Protein AF-A0A0S8E7C0-F1 (afdb_monomer_lite)

Sequence (135 aa):
KPKLPYEPITERTLQVLRDLSKDPKKVDSPFDLAETLFLSGNVKEAAVFYTEALVRTEPNDVGSSRYRAWLLYQTGNCLRNTDPPVATKTYTRLLTEYPDSPWADIAAAQLRLIDWYLKDEPHKLVASAEEADEK

Radius of gyration: 18.07 Å; chains: 1; bounding box: 55×40×42 Å

Secondary structure (DSSP, 8-state):
------PPPPHHHHHHHHHHHTSGGG-S-HHHHHHHHHHTT-HHHHHHHHHHHHHHS-TT-TTTHHHHHHHHHHHHHHHTTT-HHHHHHHHHHHHHH-TTSTTHHHHHHHHHHHHHHHHH-THHHHHHHHHHHT-

Foldseek 3Di:
DDDDPPDDDDPVNVVVLVVCLVPVVPDPQLQVSLVVCVVSVVLVSSLSSLVVVLVVQDLPPPVCLQVNLVSLLSNLVSCCVPPVVVSLVSLVCSCVSPVPHPCNVVSVVSNVVSVCCVPVVCVVVVVVVVVVVVD

Structure (mmCIF, N/CA/C/O backbone):
data_AF-A0A0S8E7C0-F1
#
_entry.id   AF-A0A0S8E7C0-F1
#
loop_
_atom_site.group_PDB
_atom_site.id
_atom_site.type_symbol
_atom_site.label_atom_id
_atom_site.label_alt_id
_atom_site.label_comp_id
_atom_site.label_asym_id
_atom_site.label_entity_id
_atom_site.label_seq_id
_atom_site.pdbx_PDB_ins_code
_atom_site.Cartn_x
_atom_site.Cartn_y
_atom_site.Cartn_z
_atom_site.occupancy
_atom_site.B_iso_or_equiv
_atom_site.auth_seq_id
_atom_site.auth_comp_id
_atom_site.auth_asym_id
_atom_site.auth_atom_id
_atom_site.pdbx_PDB_model_num
ATOM 1 N N . LYS A 1 1 ? -12.777 -28.672 21.207 1.00 52.09 1 LYS A N 1
ATOM 2 C CA . LYS A 1 1 ? -12.105 -27.787 20.223 1.00 52.09 1 LYS A CA 1
ATOM 3 C C . LYS A 1 1 ? -11.154 -26.885 20.998 1.00 52.09 1 LYS A C 1
ATOM 5 O O . LYS A 1 1 ? -11.656 -26.207 21.889 1.00 52.09 1 LYS A O 1
ATOM 10 N N . PRO A 1 2 ? -9.837 -26.904 20.750 1.00 48.69 2 PRO A N 1
ATOM 11 C CA . PRO A 1 2 ? -8.952 -25.935 21.382 1.00 48.69 2 PRO A CA 1
ATOM 12 C C . PRO A 1 2 ? -9.330 -24.545 20.858 1.00 48.69 2 PRO A C 1
ATOM 14 O O . PRO A 1 2 ? -9.350 -24.321 19.649 1.00 48.69 2 PRO A O 1
ATOM 17 N N . LYS A 1 3 ? -9.711 -23.635 21.757 1.00 56.75 3 LYS A N 1
ATOM 18 C CA . LYS A 1 3 ? -9.736 -22.206 21.444 1.00 56.75 3 LYS A CA 1
ATOM 19 C C . LYS A 1 3 ? -8.279 -21.768 21.464 1.00 56.75 3 LYS A C 1
ATOM 21 O O . LYS A 1 3 ? -7.655 -21.830 22.519 1.00 56.75 3 LYS A O 1
ATOM 26 N N . LEU A 1 4 ? -7.738 -21.380 20.313 1.00 59.22 4 LEU A N 1
ATOM 27 C CA . LEU A 1 4 ? -6.516 -20.583 20.306 1.00 59.22 4 LEU A CA 1
ATOM 28 C C . LEU A 1 4 ? -6.810 -19.344 21.168 1.00 59.22 4 LEU A C 1
ATOM 30 O O . LEU A 1 4 ? -7.838 -18.702 20.920 1.00 59.22 4 LEU A O 1
ATOM 34 N N . PRO A 1 5 ? -6.013 -19.037 22.205 1.00 62.69 5 PRO A N 1
ATOM 35 C CA . PRO A 1 5 ? -6.183 -17.794 22.931 1.00 62.69 5 PRO A CA 1
ATOM 36 C C . PRO A 1 5 ? -5.773 -16.678 21.974 1.00 62.69 5 PRO A C 1
ATOM 38 O O . PRO A 1 5 ? -4.593 -16.412 21.769 1.00 62.69 5 PRO A O 1
ATOM 41 N N . TYR A 1 6 ? -6.755 -16.084 21.302 1.00 65.62 6 TYR A N 1
ATOM 42 C CA . TYR A 1 6 ? -6.545 -14.813 20.640 1.00 65.62 6 TYR A CA 1
ATOM 43 C C . TYR A 1 6 ? -6.492 -13.760 21.740 1.00 65.62 6 TYR A C 1
ATOM 45 O O . TYR A 1 6 ? -7.525 -13.380 22.294 1.00 65.62 6 TYR A O 1
ATOM 53 N N . GLU A 1 7 ? -5.283 -13.342 22.091 1.00 69.25 7 GLU A N 1
ATOM 54 C CA . GLU A 1 7 ? -5.082 -12.104 22.828 1.00 69.25 7 GLU A CA 1
ATOM 55 C C . GLU A 1 7 ? -4.993 -10.966 21.806 1.00 69.25 7 GLU A C 1
ATOM 57 O O . GLU A 1 7 ? -4.145 -11.017 20.908 1.00 69.25 7 GLU A O 1
ATOM 62 N N . PRO A 1 8 ? -5.877 -9.957 21.889 1.00 72.31 8 PRO A N 1
ATOM 63 C CA . PRO A 1 8 ? -5.772 -8.774 21.051 1.00 72.31 8 PRO A CA 1
ATOM 64 C C . PRO A 1 8 ? -4.403 -8.113 21.221 1.00 72.31 8 PRO A C 1
ATOM 66 O O . PRO A 1 8 ? -3.819 -8.125 22.308 1.00 72.31 8 PRO A O 1
ATOM 69 N N . ILE A 1 9 ? -3.909 -7.479 20.157 1.00 75.75 9 ILE A N 1
ATOM 70 C CA . ILE A 1 9 ? -2.707 -6.645 20.237 1.00 75.75 9 ILE A CA 1
ATOM 71 C C . ILE A 1 9 ? -2.933 -5.574 21.312 1.00 75.75 9 ILE A C 1
ATOM 73 O O . ILE A 1 9 ? -3.933 -4.860 21.290 1.00 75.75 9 ILE A O 1
ATOM 77 N N . THR A 1 10 ? -2.006 -5.468 22.265 1.00 86.94 10 THR A N 1
ATOM 78 C CA . THR A 1 10 ? -2.139 -4.506 23.367 1.00 86.94 10 THR A CA 1
ATOM 79 C C . THR A 1 10 ? -2.011 -3.063 22.873 1.00 86.94 10 THR A C 1
ATOM 81 O O . THR A 1 10 ? -1.252 -2.788 21.941 1.00 86.94 10 THR A O 1
ATOM 84 N N . GLU A 1 11 ? -2.649 -2.110 23.561 1.00 87.31 11 GLU A N 1
ATOM 85 C CA . GLU A 1 11 ? -2.472 -0.674 23.275 1.00 87.31 11 GLU A CA 1
ATOM 86 C C . GLU A 1 11 ? -1.010 -0.232 23.355 1.00 87.31 11 GLU A C 1
ATOM 88 O O . GLU A 1 11 ? -0.564 0.616 22.586 1.00 87.31 11 GLU A O 1
ATOM 93 N N . ARG A 1 12 ? -0.223 -0.850 24.244 1.00 91.12 12 ARG A N 1
ATOM 94 C CA . ARG A 1 12 ? 1.217 -0.592 24.324 1.00 91.12 12 ARG A CA 1
ATOM 95 C C . ARG A 1 12 ? 1.918 -0.977 23.023 1.00 91.12 12 ARG A C 1
ATOM 97 O O . ARG A 1 12 ? 2.746 -0.214 22.536 1.00 91.12 12 ARG A O 1
ATOM 104 N N . THR A 1 13 ? 1.590 -2.137 22.459 1.00 88.19 13 THR A N 1
ATOM 105 C CA . THR A 1 13 ? 2.139 -2.581 21.173 1.00 88.19 13 THR A CA 1
ATOM 106 C C . THR A 1 13 ? 1.695 -1.652 20.044 1.00 88.19 13 THR A C 1
ATOM 108 O O . THR A 1 13 ? 2.533 -1.227 19.253 1.00 88.19 13 THR A O 1
ATOM 111 N N . LEU A 1 14 ? 0.416 -1.263 20.002 1.00 87.62 14 LEU A N 1
ATOM 112 C CA . LEU A 1 14 ? -0.080 -0.297 19.013 1.00 87.62 14 LEU A CA 1
ATOM 113 C C . LEU A 1 14 ? 0.642 1.049 19.121 1.00 87.62 14 LEU A C 1
ATOM 115 O O . LEU A 1 14 ? 1.005 1.637 18.106 1.00 87.62 14 LEU A O 1
ATOM 119 N N . GLN A 1 15 ? 0.914 1.518 20.338 1.00 92.25 15 GLN A N 1
ATOM 120 C CA . GLN A 1 15 ? 1.653 2.755 20.554 1.00 92.25 15 GLN A CA 1
ATOM 121 C C . GLN A 1 15 ? 3.084 2.673 20.009 1.00 92.25 15 GLN A C 1
ATOM 123 O O . GLN A 1 15 ? 3.518 3.592 19.318 1.00 92.25 15 GLN A O 1
ATOM 128 N N . VAL A 1 16 ? 3.783 1.554 20.229 1.00 91.38 16 VAL A N 1
ATOM 129 C CA . VAL A 1 16 ? 5.115 1.322 19.642 1.00 91.38 16 VAL A CA 1
ATOM 130 C C . VAL A 1 16 ? 5.061 1.387 18.113 1.00 91.38 16 VAL A C 1
ATOM 132 O O . VAL A 1 16 ? 5.908 2.032 17.500 1.00 91.38 16 VAL A O 1
ATOM 135 N N . LEU A 1 17 ? 4.050 0.778 17.488 1.00 90.56 17 LEU A N 1
ATOM 136 C CA . LEU A 1 17 ? 3.883 0.791 16.029 1.00 90.56 17 LEU A CA 1
ATOM 137 C C . LEU A 1 17 ? 3.619 2.206 15.488 1.00 90.56 17 LEU A C 1
ATOM 139 O O . LEU A 1 17 ? 4.227 2.616 14.497 1.00 90.56 17 LEU A O 1
ATOM 143 N N . ARG A 1 18 ? 2.775 2.985 16.177 1.00 92.38 18 ARG A N 1
ATOM 144 C CA . ARG A 1 18 ? 2.532 4.402 15.859 1.00 92.38 18 ARG A CA 1
ATOM 145 C C . ARG A 1 18 ? 3.813 5.223 15.980 1.00 92.38 18 ARG A C 1
ATOM 147 O O . ARG A 1 18 ? 4.079 6.063 15.126 1.00 92.38 18 ARG A O 1
ATOM 154 N N . ASP A 1 19 ? 4.627 4.981 17.001 1.00 93.69 19 ASP A N 1
ATOM 155 C CA . ASP A 1 19 ? 5.887 5.702 17.181 1.00 93.69 19 ASP A CA 1
ATOM 156 C C . ASP A 1 19 ? 6.921 5.332 16.110 1.00 93.69 19 ASP A C 1
ATOM 158 O O . ASP A 1 19 ? 7.574 6.227 15.574 1.00 93.69 19 ASP A O 1
ATOM 162 N N . LEU A 1 20 ? 7.001 4.058 15.711 1.00 92.75 20 LEU A N 1
ATOM 163 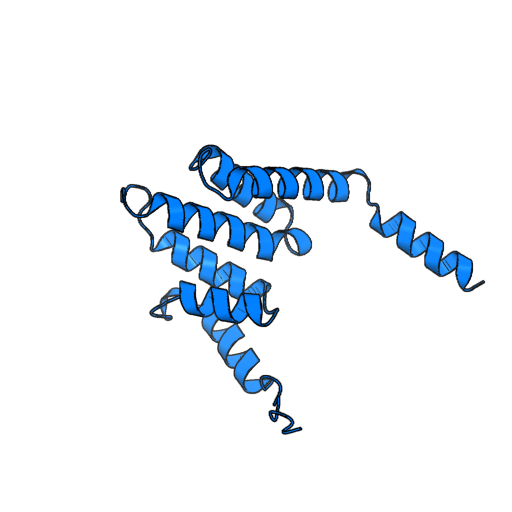C CA . LEU A 1 20 ? 7.838 3.629 14.586 1.00 92.75 20 LEU A CA 1
ATOM 164 C C . LEU A 1 20 ? 7.422 4.291 13.266 1.00 92.75 20 LEU A C 1
ATOM 166 O O . LEU A 1 20 ? 8.288 4.678 12.486 1.00 92.75 20 LEU A O 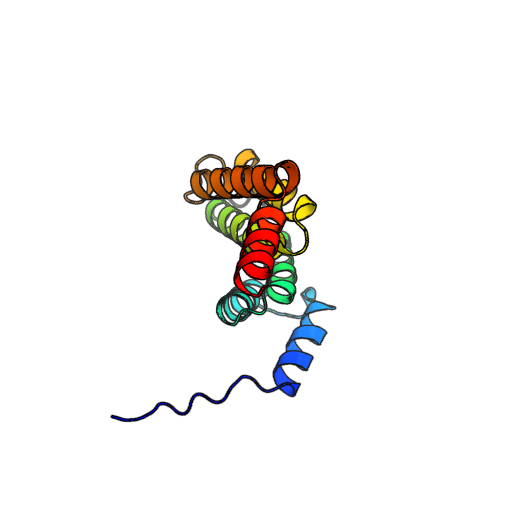1
ATOM 170 N N . SER A 1 21 ? 6.123 4.494 13.023 1.00 92.94 21 SER A N 1
ATOM 171 C CA . SER A 1 21 ? 5.656 5.173 11.802 1.00 92.94 21 SER A CA 1
ATOM 172 C C . SER A 1 21 ? 6.088 6.643 11.699 1.00 92.94 21 SER A C 1
ATOM 174 O O . SER A 1 21 ? 6.055 7.215 10.613 1.00 92.94 21 SER A O 1
ATOM 176 N N . LYS A 1 22 ? 6.535 7.272 12.795 1.00 94.88 22 LYS A N 1
ATOM 177 C CA . LYS A 1 22 ? 7.083 8.639 12.756 1.00 94.88 22 LYS A CA 1
ATOM 178 C C . LYS A 1 22 ? 8.493 8.680 12.165 1.00 94.88 22 LYS A C 1
ATOM 180 O O . LYS A 1 22 ? 8.924 9.735 11.708 1.00 94.88 22 LYS A O 1
ATOM 185 N N . ASP A 1 23 ? 9.204 7.555 12.183 1.00 94.56 23 ASP A N 1
ATOM 186 C CA . ASP A 1 23 ? 10.547 7.415 11.622 1.00 94.56 23 ASP A CA 1
ATOM 187 C C . ASP A 1 23 ? 10.702 6.051 10.924 1.00 94.56 23 ASP A C 1
ATOM 189 O O . ASP A 1 23 ? 11.420 5.164 11.403 1.00 94.56 23 ASP A O 1
ATOM 193 N N . PRO A 1 24 ? 10.014 5.850 9.782 1.00 94.06 24 PRO A N 1
ATOM 194 C CA . PRO A 1 24 ? 9.929 4.544 9.130 1.00 94.06 24 PRO A CA 1
ATOM 195 C C . PRO A 1 24 ? 11.280 4.054 8.587 1.00 94.06 24 PRO A C 1
ATOM 197 O O . PRO A 1 24 ? 11.464 2.860 8.350 1.00 94.06 24 PRO A O 1
ATOM 200 N N . LYS A 1 25 ? 12.263 4.956 8.461 1.00 94.62 25 LYS A N 1
ATOM 201 C CA . LYS A 1 25 ? 13.638 4.657 8.044 1.00 94.62 25 LYS A CA 1
ATOM 202 C C . LYS A 1 25 ? 14.381 3.745 9.020 1.00 94.62 25 LYS A C 1
ATOM 204 O O . LYS A 1 25 ? 15.301 3.047 8.611 1.00 94.62 25 LYS A O 1
ATOM 209 N N . LYS A 1 26 ? 13.974 3.725 10.293 1.00 92.25 26 LYS A N 1
ATOM 210 C CA . LYS A 1 26 ? 14.579 2.888 11.344 1.00 92.25 26 LYS A CA 1
ATOM 211 C C . LYS A 1 26 ? 14.141 1.428 11.316 1.00 92.25 26 LYS A C 1
ATOM 213 O O . LYS A 1 26 ? 14.705 0.622 12.046 1.00 92.25 26 LYS A O 1
ATOM 218 N N . VAL A 1 27 ? 13.122 1.091 10.531 1.00 93.94 27 VAL A N 1
ATOM 219 C CA . VAL A 1 27 ? 12.669 -0.293 10.386 1.00 93.94 27 VAL A CA 1
ATOM 220 C C . VAL A 1 27 ? 13.470 -0.953 9.272 1.00 93.94 27 VAL A C 1
ATOM 222 O O . VAL A 1 27 ? 13.512 -0.434 8.155 1.00 93.94 27 VAL A O 1
ATOM 225 N N . ASP A 1 28 ? 14.095 -2.092 9.572 1.00 93.00 28 ASP A N 1
ATOM 226 C CA . ASP A 1 28 ? 14.938 -2.825 8.620 1.00 93.00 28 ASP A CA 1
ATOM 227 C C . ASP A 1 28 ? 14.128 -3.302 7.410 1.00 93.00 28 ASP A C 1
ATOM 229 O O . ASP A 1 28 ? 14.477 -2.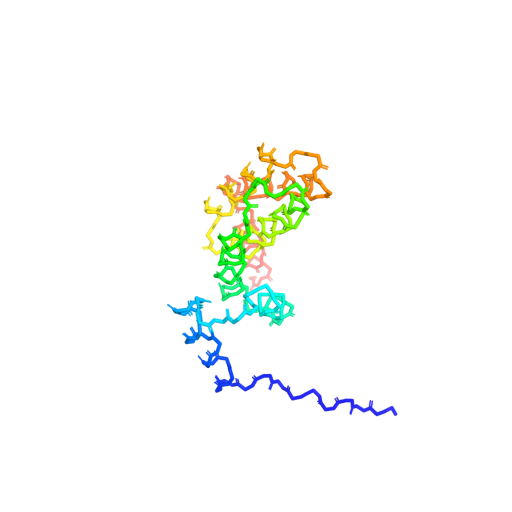998 6.269 1.00 93.00 28 ASP A O 1
ATOM 233 N N . SER A 1 29 ? 12.997 -3.968 7.669 1.00 93.94 29 SER A N 1
ATOM 234 C CA . SER A 1 29 ? 12.043 -4.406 6.646 1.00 93.94 29 SER A CA 1
ATOM 235 C C . SER A 1 29 ? 10.729 -3.623 6.751 1.00 93.94 29 SER A C 1
ATOM 237 O O . SER A 1 29 ? 9.802 -4.043 7.451 1.00 93.94 29 SER A O 1
ATOM 239 N N . PRO A 1 30 ? 10.616 -2.456 6.089 1.00 96.75 30 PRO A N 1
ATOM 240 C CA . PRO A 1 30 ? 9.377 -1.684 6.095 1.00 96.75 30 PRO A CA 1
ATOM 241 C C . PRO A 1 30 ? 8.229 -2.451 5.423 1.00 96.75 30 PRO A C 1
ATOM 243 O O . PRO A 1 30 ? 7.082 -2.313 5.830 1.00 96.75 30 PRO A O 1
ATOM 246 N N . PHE A 1 31 ? 8.518 -3.308 4.444 1.00 96.69 31 PHE A N 1
ATOM 247 C CA . PHE A 1 31 ? 7.499 -4.098 3.757 1.00 96.69 31 PHE A CA 1
ATOM 248 C C . PHE A 1 31 ? 6.803 -5.110 4.666 1.00 96.69 31 PHE A C 1
ATOM 250 O O . PHE A 1 31 ? 5.579 -5.094 4.757 1.00 96.69 31 PHE A O 1
ATOM 257 N N . ASP A 1 32 ? 7.565 -5.945 5.377 1.00 95.75 32 ASP A N 1
ATOM 258 C CA . ASP A 1 32 ? 6.978 -6.985 6.232 1.00 95.75 32 ASP A CA 1
ATOM 259 C C . ASP A 1 32 ? 6.131 -6.364 7.351 1.00 95.75 32 ASP A C 1
ATOM 261 O O . ASP A 1 32 ? 5.065 -6.874 7.719 1.00 95.75 32 ASP A O 1
ATOM 265 N N . LEU A 1 33 ? 6.577 -5.214 7.865 1.00 95.75 33 LEU A N 1
ATOM 266 C CA . LEU A 1 33 ? 5.815 -4.452 8.842 1.00 95.75 33 LEU A CA 1
ATOM 267 C C . LEU A 1 33 ? 4.534 -3.868 8.232 1.00 95.75 33 LEU A C 1
ATOM 269 O O . LEU A 1 33 ? 3.482 -3.936 8.866 1.00 95.75 33 LEU A O 1
ATOM 273 N N . ALA A 1 34 ? 4.595 -3.338 7.008 1.00 97.44 34 ALA A N 1
ATOM 274 C CA . ALA A 1 34 ? 3.423 -2.829 6.302 1.00 97.44 34 ALA A CA 1
ATOM 275 C C . ALA A 1 34 ? 2.370 -3.923 6.064 1.00 97.44 34 ALA A C 1
ATOM 277 O O . ALA A 1 34 ? 1.202 -3.702 6.376 1.00 97.44 34 ALA A O 1
ATOM 278 N N . GLU A 1 35 ? 2.778 -5.109 5.595 1.00 97.31 35 GLU A N 1
ATOM 279 C CA . GLU A 1 35 ? 1.885 -6.265 5.410 1.00 97.31 35 GLU A CA 1
ATOM 280 C C . GLU A 1 35 ? 1.222 -6.664 6.732 1.00 97.31 35 GLU A C 1
ATOM 282 O O . GLU A 1 35 ? 0.003 -6.818 6.811 1.00 97.31 35 GLU A O 1
ATOM 287 N N . THR A 1 36 ? 2.013 -6.759 7.803 1.00 94.12 36 THR A N 1
ATOM 288 C CA . THR A 1 36 ? 1.507 -7.113 9.135 1.00 94.12 36 THR A CA 1
ATOM 289 C C . THR A 1 36 ? 0.487 -6.090 9.635 1.00 94.12 36 THR A C 1
ATOM 291 O O . THR A 1 36 ? -0.579 -6.459 10.137 1.00 94.12 36 THR A O 1
ATOM 294 N N . LEU A 1 37 ? 0.784 -4.797 9.485 1.00 94.62 37 LEU A N 1
ATOM 295 C CA . LEU A 1 37 ? -0.108 -3.708 9.881 1.00 94.62 37 LEU A CA 1
ATOM 296 C C . LEU A 1 37 ? -1.397 -3.706 9.059 1.00 94.62 37 LEU A C 1
ATOM 298 O O . LEU A 1 37 ? -2.476 -3.576 9.637 1.00 94.62 37 LEU A O 1
ATOM 302 N N . PHE A 1 38 ? -1.294 -3.900 7.743 1.00 96.19 38 PHE A N 1
ATOM 303 C CA . PHE A 1 38 ? -2.434 -3.970 6.835 1.00 96.19 38 PHE A CA 1
ATOM 304 C C . PHE A 1 38 ? -3.370 -5.124 7.202 1.00 96.19 38 PHE A C 1
ATOM 306 O O . PHE A 1 38 ? -4.565 -4.906 7.403 1.00 96.19 38 PHE A O 1
ATOM 313 N N . LEU A 1 39 ? -2.822 -6.331 7.378 1.00 93.50 39 LEU A N 1
ATOM 314 C CA . LEU A 1 39 ? -3.581 -7.518 7.789 1.00 93.50 39 LEU A CA 1
ATOM 315 C C . LEU A 1 39 ? -4.199 -7.367 9.185 1.00 93.50 39 LEU A C 1
ATOM 317 O O . LEU A 1 39 ? -5.244 -7.948 9.466 1.00 93.50 39 LEU A O 1
ATOM 321 N N . SER A 1 40 ? -3.581 -6.554 10.043 1.00 90.94 40 SER A N 1
ATOM 322 C CA . SER A 1 40 ? -4.091 -6.228 11.380 1.00 90.94 40 SER A CA 1
ATOM 323 C C . SER A 1 40 ? -5.079 -5.051 11.388 1.00 90.94 40 SER A C 1
ATOM 325 O O . SER A 1 40 ? -5.492 -4.618 12.460 1.00 90.94 40 SER A O 1
ATOM 327 N N . GLY A 1 41 ? -5.435 -4.495 10.224 1.00 91.56 41 GLY A N 1
ATOM 328 C CA . GLY A 1 41 ? -6.372 -3.374 10.091 1.00 91.56 41 GLY A CA 1
ATOM 329 C C . GLY A 1 41 ? -5.790 -1.989 10.407 1.00 91.56 41 GLY A C 1
ATOM 330 O O . GLY A 1 41 ? -6.504 -0.992 10.313 1.00 91.56 41 GLY A O 1
ATOM 331 N N . ASN A 1 42 ? -4.496 -1.886 10.719 1.00 93.00 42 ASN A N 1
ATOM 332 C CA . ASN A 1 42 ? -3.800 -0.624 10.999 1.00 93.00 42 ASN A CA 1
ATOM 333 C C . ASN A 1 42 ? -3.356 0.044 9.688 1.00 93.00 42 ASN A C 1
ATOM 335 O O . ASN A 1 42 ? -2.170 0.245 9.419 1.00 93.00 42 ASN A O 1
ATOM 339 N N . VAL A 1 43 ? -4.331 0.335 8.824 1.00 95.44 43 VAL A N 1
ATOM 340 C CA . VAL A 1 43 ? -4.091 0.766 7.437 1.00 95.44 43 VAL A CA 1
ATOM 341 C C . VAL A 1 43 ? -3.370 2.112 7.340 1.00 95.44 43 VAL A C 1
ATOM 343 O O . VAL A 1 43 ? -2.609 2.332 6.400 1.00 95.44 43 VAL A O 1
ATOM 346 N N . LYS A 1 44 ? -3.543 3.001 8.325 1.00 94.81 44 LYS A N 1
ATOM 347 C CA . LYS A 1 44 ? -2.877 4.309 8.350 1.00 94.81 44 LYS A CA 1
ATOM 348 C C . LYS A 1 44 ? -1.363 4.157 8.499 1.00 94.81 44 LYS A C 1
ATOM 350 O O . LYS A 1 44 ? -0.608 4.725 7.716 1.00 94.81 44 LYS A O 1
ATOM 355 N N . GLU A 1 45 ? -0.921 3.377 9.477 1.00 95.75 45 GLU A N 1
ATOM 356 C CA . GLU A 1 45 ? 0.492 3.090 9.707 1.00 95.75 45 GLU A CA 1
ATOM 357 C C . GLU A 1 45 ? 1.061 2.229 8.571 1.00 95.75 45 GLU A C 1
ATOM 359 O O . GLU A 1 45 ? 2.169 2.490 8.104 1.00 95.75 45 GLU A O 1
ATOM 364 N N . ALA A 1 46 ? 0.289 1.263 8.058 1.00 97.69 46 ALA A N 1
ATOM 365 C CA . ALA A 1 46 ? 0.695 0.447 6.913 1.00 97.69 46 ALA A CA 1
ATOM 366 C C . ALA A 1 46 ? 1.037 1.302 5.680 1.00 97.69 46 ALA A C 1
ATOM 368 O O . ALA A 1 46 ? 2.048 1.052 5.026 1.00 97.69 46 ALA A O 1
ATOM 369 N N . ALA A 1 47 ? 0.247 2.345 5.382 1.00 98.06 47 ALA A N 1
ATOM 370 C CA . ALA A 1 47 ? 0.515 3.257 4.265 1.00 98.06 47 ALA A CA 1
ATOM 371 C C . ALA A 1 47 ? 1.906 3.907 4.348 1.00 98.06 47 ALA A C 1
ATOM 373 O O . ALA A 1 47 ? 2.598 4.029 3.335 1.00 98.06 47 ALA A O 1
ATOM 374 N N . VAL A 1 48 ? 2.329 4.300 5.555 1.00 97.81 48 VAL A N 1
ATOM 375 C CA . VAL A 1 48 ? 3.642 4.916 5.787 1.00 97.81 48 VAL A CA 1
ATOM 376 C C . VAL A 1 48 ? 4.759 3.935 5.442 1.00 97.81 48 VAL A C 1
ATOM 378 O O . VAL A 1 48 ? 5.697 4.285 4.726 1.00 97.81 48 VAL A O 1
ATOM 381 N N . PHE A 1 49 ? 4.641 2.691 5.901 1.00 98.31 49 PHE A N 1
ATOM 382 C CA . PHE A 1 49 ? 5.669 1.681 5.678 1.00 98.31 49 PHE A CA 1
ATOM 383 C C . PHE A 1 49 ? 5.687 1.134 4.246 1.00 98.31 49 PHE A C 1
ATOM 385 O O . PHE A 1 49 ? 6.772 0.926 3.706 1.00 98.31 49 PHE A O 1
ATOM 392 N N . TYR A 1 50 ? 4.538 0.992 3.575 1.00 98.50 50 TYR A N 1
ATOM 393 C CA . TYR A 1 50 ? 4.522 0.693 2.138 1.00 98.50 50 TYR A CA 1
ATOM 394 C C . TYR A 1 50 ? 5.177 1.808 1.317 1.00 98.50 50 TYR A C 1
ATOM 396 O O . TYR A 1 50 ? 5.932 1.524 0.386 1.00 98.50 50 TYR A O 1
ATOM 404 N N . THR A 1 51 ? 4.946 3.071 1.689 1.00 97.69 51 THR A N 1
ATOM 405 C CA . THR A 1 51 ? 5.589 4.222 1.039 1.00 97.69 51 THR A CA 1
ATOM 406 C C . THR A 1 51 ? 7.103 4.188 1.235 1.00 97.69 51 THR A C 1
ATOM 408 O O . THR A 1 51 ? 7.849 4.364 0.274 1.00 97.69 51 THR A O 1
ATOM 411 N N . GLU A 1 52 ? 7.573 3.907 2.450 1.00 97.81 52 GLU A N 1
ATOM 412 C CA . GLU A 1 52 ? 9.003 3.754 2.735 1.00 97.81 52 GLU A CA 1
ATOM 413 C C . GLU A 1 52 ? 9.618 2.579 1.957 1.00 97.81 52 GLU A C 1
ATOM 415 O O . GLU A 1 52 ? 10.668 2.734 1.333 1.00 97.81 52 GLU A O 1
ATOM 420 N N . ALA A 1 53 ? 8.954 1.419 1.914 1.00 97.06 53 ALA A N 1
ATOM 421 C CA . ALA A 1 53 ? 9.401 0.275 1.119 1.00 97.06 53 ALA A CA 1
ATOM 422 C C . ALA A 1 53 ? 9.509 0.626 -0.375 1.00 97.06 53 ALA A C 1
ATOM 424 O O . ALA A 1 53 ? 10.469 0.236 -1.043 1.00 97.06 53 ALA A O 1
ATOM 425 N N . LEU A 1 54 ? 8.561 1.412 -0.896 1.00 96.25 54 LEU A N 1
ATOM 426 C CA . LEU A 1 54 ? 8.569 1.873 -2.283 1.00 96.25 54 LEU A CA 1
ATOM 427 C C . LEU A 1 54 ? 9.720 2.846 -2.564 1.00 96.25 54 LEU A C 1
ATOM 429 O O . LEU A 1 54 ? 10.273 2.818 -3.663 1.00 96.25 54 LEU A O 1
ATOM 433 N N . VAL A 1 55 ? 10.083 3.696 -1.598 1.00 94.88 55 VAL A N 1
ATOM 434 C CA . VAL A 1 55 ? 11.245 4.598 -1.695 1.00 94.88 55 VAL A CA 1
ATOM 435 C C . VAL A 1 55 ? 12.553 3.809 -1.717 1.00 94.88 55 VAL A C 1
ATOM 437 O O . VAL A 1 55 ? 13.434 4.139 -2.503 1.00 94.88 55 VAL A O 1
ATOM 440 N N . ARG A 1 56 ? 12.675 2.754 -0.901 1.00 93.81 56 ARG A N 1
ATOM 441 C CA . ARG A 1 56 ? 13.884 1.909 -0.847 1.00 93.81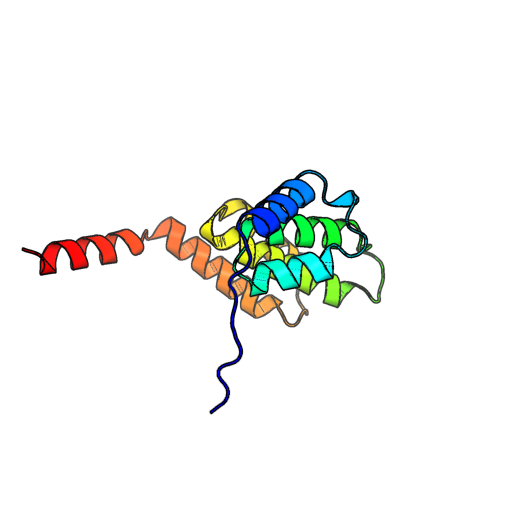 56 ARG A CA 1
ATOM 442 C C . ARG A 1 56 ? 14.049 0.969 -2.038 1.00 93.81 56 ARG A C 1
ATOM 444 O O . ARG A 1 56 ? 15.119 0.397 -2.218 1.00 93.81 56 ARG A O 1
ATOM 451 N N . THR A 1 57 ? 12.995 0.769 -2.819 1.00 92.44 57 THR A N 1
ATOM 452 C CA . THR A 1 57 ? 13.028 -0.117 -3.982 1.00 92.44 57 THR A CA 1
ATOM 453 C C . THR A 1 57 ? 13.360 0.696 -5.227 1.00 92.44 57 THR A C 1
ATOM 455 O O . THR A 1 57 ? 12.552 1.517 -5.644 1.00 92.44 57 THR A O 1
ATOM 458 N N . GLU A 1 58 ? 14.502 0.461 -5.864 1.00 87.19 58 GLU A N 1
ATOM 459 C CA . GLU A 1 58 ? 14.917 1.235 -7.042 1.00 87.19 58 GLU A CA 1
ATOM 460 C C . GLU A 1 58 ? 13.956 1.051 -8.239 1.00 87.19 58 GLU A C 1
ATOM 462 O O . GLU A 1 58 ? 13.665 -0.090 -8.616 1.00 87.19 58 GLU A O 1
ATOM 467 N N . PRO A 1 59 ? 13.467 2.136 -8.879 1.00 78.25 59 PRO A N 1
ATOM 468 C CA . PRO A 1 59 ? 12.548 2.049 -10.019 1.00 78.25 59 PRO A CA 1
ATOM 469 C C . PRO A 1 59 ? 13.097 1.335 -11.25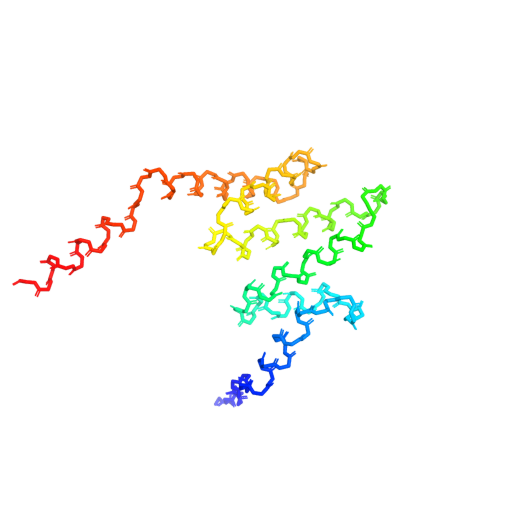3 1.00 78.25 59 PRO A C 1
ATOM 471 O O . PRO A 1 59 ? 12.319 0.747 -12.000 1.00 78.25 59 PRO A O 1
ATOM 474 N N . ASN A 1 60 ? 14.415 1.394 -11.454 1.00 75.81 60 ASN A N 1
ATOM 475 C CA . ASN A 1 60 ? 15.092 0.876 -12.645 1.00 75.81 60 ASN A CA 1
ATOM 476 C C . ASN A 1 60 ? 15.702 -0.516 -12.439 1.00 75.81 60 ASN A C 1
ATOM 478 O O . ASN A 1 60 ? 16.360 -1.035 -13.341 1.00 75.81 60 ASN A O 1
ATOM 482 N N . ASP A 1 61 ? 15.510 -1.120 -11.266 1.00 80.75 61 ASP A N 1
ATOM 483 C CA . ASP A 1 61 ? 15.869 -2.517 -11.070 1.00 80.75 61 ASP A CA 1
ATOM 484 C C . ASP A 1 61 ? 14.866 -3.402 -11.827 1.00 80.75 61 ASP A C 1
ATOM 486 O O . ASP A 1 61 ? 13.677 -3.443 -11.511 1.00 80.75 61 ASP A O 1
ATOM 490 N N . VAL A 1 62 ? 15.351 -4.108 -12.851 1.00 69.56 62 VAL A N 1
ATOM 491 C CA . VAL A 1 62 ? 14.540 -4.946 -13.751 1.00 69.56 62 VAL A CA 1
ATOM 492 C C . VAL A 1 62 ? 13.774 -6.027 -12.974 1.00 69.56 62 VAL A C 1
ATOM 494 O O . VAL A 1 62 ? 12.686 -6.430 -13.382 1.00 69.56 62 VAL A O 1
ATOM 497 N N . GLY A 1 63 ? 14.299 -6.471 -11.826 1.00 78.69 63 GLY A N 1
ATOM 498 C CA . GLY A 1 63 ? 13.625 -7.439 -10.957 1.00 78.69 63 GLY A CA 1
ATOM 499 C C . GLY A 1 63 ? 12.507 -6.847 -10.092 1.00 78.69 63 GLY A C 1
ATOM 500 O O . GLY A 1 63 ? 11.678 -7.594 -9.567 1.00 78.69 63 GLY A O 1
ATOM 501 N N . SER A 1 64 ? 12.445 -5.521 -9.943 1.00 88.50 64 SER A N 1
ATOM 502 C CA . SER A 1 64 ? 11.623 -4.867 -8.923 1.00 88.50 64 SER A CA 1
ATOM 503 C C . SER A 1 64 ? 10.258 -4.392 -9.423 1.00 88.50 64 SER A C 1
ATOM 505 O O . SER A 1 64 ? 9.390 -4.096 -8.603 1.00 88.50 64 SER A O 1
ATOM 507 N N . SER A 1 65 ? 10.003 -4.358 -10.738 1.00 91.31 65 SER A N 1
ATOM 508 C CA . SER A 1 65 ? 8.788 -3.741 -11.304 1.00 91.31 65 SER A CA 1
ATOM 509 C C . SER A 1 65 ? 7.494 -4.333 -10.741 1.00 91.31 65 SER A C 1
ATOM 511 O O . SER A 1 65 ? 6.590 -3.603 -10.339 1.00 91.31 65 SER A O 1
ATOM 513 N N . ARG A 1 66 ? 7.423 -5.667 -10.634 1.00 94.06 66 ARG A N 1
ATOM 514 C CA . ARG A 1 66 ? 6.280 -6.355 -10.015 1.00 94.06 66 ARG A CA 1
ATOM 515 C C . ARG A 1 66 ? 6.124 -5.943 -8.550 1.00 94.06 66 ARG A C 1
ATOM 517 O O . ARG A 1 66 ? 5.029 -5.640 -8.098 1.00 94.06 66 ARG A O 1
ATOM 524 N N . TYR A 1 67 ? 7.217 -5.919 -7.805 1.00 95.19 67 TYR A N 1
ATOM 525 C CA . TYR A 1 67 ? 7.181 -5.576 -6.392 1.00 95.19 67 TYR A CA 1
ATOM 526 C C . TYR A 1 67 ? 6.770 -4.111 -6.167 1.00 95.19 67 TYR A C 1
ATOM 528 O O . TYR A 1 67 ? 5.901 -3.826 -5.349 1.00 95.19 67 TYR A O 1
ATOM 536 N N . ARG A 1 68 ? 7.281 -3.175 -6.970 1.00 97.19 68 ARG A N 1
ATOM 537 C CA . ARG A 1 68 ? 6.891 -1.759 -6.919 1.00 97.19 68 ARG A CA 1
ATOM 538 C C . ARG A 1 68 ? 5.418 -1.538 -7.259 1.00 97.19 68 ARG A C 1
ATOM 540 O O . ARG A 1 68 ? 4.761 -0.741 -6.590 1.00 97.19 68 ARG A O 1
ATOM 547 N N . ALA A 1 69 ? 4.884 -2.268 -8.239 1.00 97.38 69 ALA A N 1
ATOM 548 C CA . ALA A 1 69 ? 3.459 -2.230 -8.556 1.00 97.38 69 ALA A CA 1
ATOM 549 C C . ALA A 1 69 ? 2.593 -2.712 -7.374 1.00 97.38 69 ALA A C 1
ATOM 551 O O . ALA A 1 69 ? 1.604 -2.056 -7.048 1.00 97.38 69 ALA A O 1
ATOM 552 N N . TRP A 1 70 ? 2.997 -3.780 -6.671 1.00 97.69 70 TRP A N 1
ATOM 553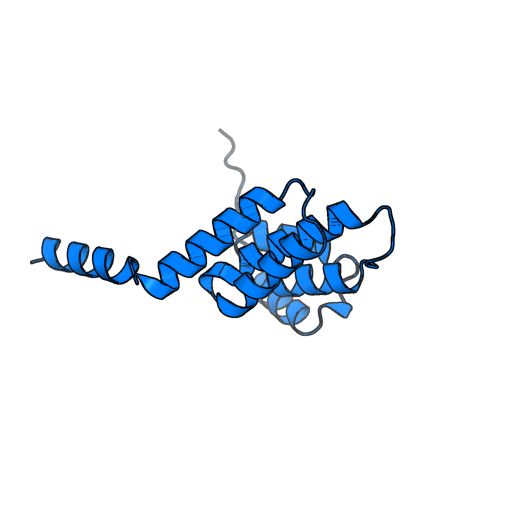 C CA . TRP A 1 70 ? 2.329 -4.217 -5.435 1.00 97.69 70 TRP A CA 1
ATOM 554 C C . TRP A 1 70 ? 2.330 -3.128 -4.361 1.00 97.69 70 TRP A C 1
ATOM 556 O O . TRP A 1 70 ? 1.281 -2.805 -3.806 1.00 97.69 70 TRP A O 1
ATOM 566 N N . LEU A 1 71 ? 3.491 -2.522 -4.100 1.00 98.31 71 LEU A N 1
ATOM 567 C CA . LEU A 1 71 ? 3.635 -1.478 -3.083 1.00 98.31 71 LEU A CA 1
ATOM 568 C C . LEU A 1 71 ? 2.758 -0.257 -3.386 1.00 98.31 71 LEU A C 1
ATOM 570 O O . LEU A 1 71 ? 2.118 0.281 -2.482 1.00 98.31 71 LEU A O 1
ATOM 574 N N . LEU A 1 72 ? 2.681 0.164 -4.652 1.00 98.50 72 LEU A N 1
ATOM 575 C CA . LEU A 1 72 ? 1.777 1.233 -5.083 1.00 98.50 72 LEU A CA 1
ATOM 576 C C . LEU A 1 72 ? 0.308 0.845 -4.876 1.00 98.50 72 LEU A C 1
ATOM 578 O O . LEU A 1 72 ? -0.458 1.628 -4.315 1.00 98.50 72 LEU A O 1
ATOM 582 N N . TYR A 1 73 ? -0.081 -0.364 -5.282 1.00 98.62 73 TYR A N 1
ATOM 583 C CA . TYR A 1 73 ? -1.450 -0.851 -5.121 1.00 98.62 73 TYR A CA 1
ATOM 584 C C . TYR A 1 73 ? -1.868 -0.871 -3.646 1.00 98.62 73 TYR A C 1
ATOM 586 O O . TYR A 1 73 ? -2.905 -0.313 -3.283 1.00 98.62 73 TYR A O 1
ATOM 594 N N . GLN A 1 74 ? -1.029 -1.442 -2.781 1.00 98.62 74 GLN A N 1
ATOM 595 C CA . GLN A 1 74 ? -1.296 -1.529 -1.349 1.00 98.62 74 GLN A CA 1
ATOM 596 C C . GLN A 1 74 ? -1.295 -0.161 -0.664 1.00 98.62 74 GLN A C 1
ATOM 598 O O . GLN A 1 74 ? -2.166 0.107 0.162 1.00 98.62 74 GLN A O 1
ATOM 603 N N . THR A 1 75 ? -0.400 0.749 -1.060 1.00 98.62 75 THR A N 1
ATOM 604 C CA . THR A 1 75 ? -0.420 2.136 -0.568 1.00 98.62 75 THR A CA 1
ATOM 605 C C . THR A 1 75 ? -1.747 2.819 -0.915 1.00 98.62 75 THR A C 1
ATOM 607 O O . THR A 1 75 ? -2.371 3.432 -0.050 1.00 98.62 75 THR A O 1
ATOM 610 N N . GLY A 1 76 ? -2.232 2.659 -2.152 1.00 98.31 76 GLY A N 1
ATOM 611 C CA . GLY A 1 76 ? -3.546 3.160 -2.559 1.00 98.31 76 GLY A CA 1
ATOM 612 C C . GLY A 1 76 ? -4.691 2.543 -1.748 1.00 98.31 76 GLY A C 1
ATOM 613 O O . GLY A 1 76 ? -5.592 3.263 -1.313 1.00 98.31 76 GLY A O 1
ATOM 614 N N . ASN A 1 77 ? -4.643 1.233 -1.478 1.00 98.38 77 ASN A N 1
ATOM 615 C CA . ASN A 1 77 ? -5.666 0.533 -0.690 1.00 98.38 77 ASN A CA 1
ATOM 616 C C . ASN A 1 77 ? -5.755 1.059 0.742 1.00 98.38 77 ASN A C 1
ATOM 618 O O . ASN A 1 77 ? -6.855 1.199 1.274 1.00 98.38 77 ASN A O 1
ATOM 622 N N . CYS A 1 78 ? -4.615 1.374 1.354 1.00 98.31 78 CYS A N 1
ATOM 623 C CA . CYS A 1 78 ? -4.579 1.949 2.692 1.00 98.31 78 CYS A CA 1
ATOM 624 C C . CYS A 1 78 ? -5.187 3.358 2.750 1.00 98.31 78 CYS A C 1
ATOM 626 O O . CYS A 1 78 ? -5.784 3.733 3.759 1.00 98.31 78 CYS A O 1
ATOM 628 N N . LEU A 1 79 ? -5.028 4.139 1.677 1.00 97.56 79 LEU A N 1
ATOM 629 C CA . LEU A 1 79 ? -5.371 5.561 1.650 1.00 97.56 79 LEU A CA 1
ATOM 630 C C . LEU A 1 79 ? -6.761 5.851 1.081 1.00 97.56 79 LEU A C 1
ATOM 632 O O . LEU A 1 79 ? -7.308 6.910 1.363 1.00 97.56 79 LEU A O 1
ATOM 636 N N . ARG A 1 80 ? -7.375 4.934 0.320 1.00 95.81 80 ARG A N 1
ATOM 637 C CA . ARG A 1 80 ? -8.617 5.207 -0.438 1.00 95.81 80 ARG A CA 1
ATOM 638 C C . ARG A 1 80 ? -9.784 5.769 0.383 1.00 95.81 80 ARG A C 1
ATOM 640 O O . ARG A 1 80 ? -10.614 6.471 -0.176 1.00 95.81 80 ARG A O 1
ATOM 647 N N . ASN A 1 81 ? -9.838 5.472 1.682 1.00 92.38 81 ASN A N 1
ATOM 648 C CA . ASN A 1 81 ? -10.900 5.940 2.577 1.00 92.38 81 ASN A CA 1
ATOM 649 C C . ASN A 1 81 ? -10.501 7.170 3.407 1.00 92.38 81 ASN A C 1
ATOM 651 O O . ASN A 1 81 ? -11.370 7.913 3.847 1.00 92.38 81 ASN A O 1
ATOM 655 N N . THR A 1 82 ? -9.208 7.359 3.680 1.00 93.69 82 THR A N 1
ATOM 656 C CA . THR A 1 82 ? -8.699 8.384 4.609 1.00 93.69 82 THR A CA 1
ATOM 657 C C . THR A 1 82 ? -8.093 9.582 3.888 1.00 93.69 82 THR A C 1
ATOM 659 O O . THR A 1 82 ? -8.191 10.701 4.380 1.00 93.69 82 THR A O 1
ATOM 662 N N . ASP A 1 83 ? -7.500 9.352 2.719 1.00 96.00 83 ASP A N 1
ATOM 663 C CA . ASP A 1 83 ? -6.949 10.362 1.821 1.00 96.00 83 ASP A CA 1
ATOM 664 C C . ASP A 1 83 ? -7.186 9.948 0.349 1.00 96.00 83 ASP A C 1
ATOM 666 O O . ASP A 1 83 ? -6.271 9.481 -0.347 1.00 96.00 83 ASP A O 1
ATOM 670 N N . PRO A 1 84 ? -8.438 10.071 -0.142 1.00 95.69 84 PRO A N 1
ATOM 671 C CA . PRO A 1 84 ? -8.786 9.703 -1.512 1.00 95.69 84 PRO A CA 1
ATOM 672 C C . PRO A 1 84 ? -7.945 10.415 -2.590 1.00 95.69 84 PRO A C 1
ATOM 674 O O . PRO A 1 84 ? -7.551 9.748 -3.550 1.00 95.69 84 PRO A O 1
ATOM 677 N N . PRO A 1 85 ? -7.595 11.716 -2.470 1.00 96.19 85 PRO A N 1
ATOM 678 C CA . PRO A 1 85 ? -6.703 12.373 -3.427 1.00 96.19 85 PRO A CA 1
ATOM 679 C C . PRO A 1 85 ? -5.326 11.704 -3.549 1.00 96.19 85 PRO A C 1
ATOM 681 O O . PRO A 1 85 ? -4.845 11.477 -4.667 1.00 96.19 85 PRO A O 1
ATOM 684 N N . VAL A 1 86 ? -4.689 11.345 -2.427 1.00 97.12 86 VAL A N 1
ATOM 685 C CA . VAL A 1 86 ? -3.388 10.657 -2.466 1.00 97.12 86 VAL A CA 1
ATOM 686 C C . VAL A 1 86 ? -3.536 9.226 -2.982 1.00 97.12 86 VAL A C 1
ATOM 688 O O . VAL A 1 86 ? -2.701 8.779 -3.777 1.00 97.12 86 VAL A O 1
ATOM 691 N N . ALA A 1 87 ? -4.608 8.519 -2.618 1.00 98.25 87 ALA A N 1
ATOM 692 C CA . ALA A 1 87 ? -4.903 7.197 -3.170 1.00 98.25 87 ALA A CA 1
ATOM 693 C C . ALA A 1 87 ? -5.043 7.243 -4.700 1.00 98.25 87 ALA A C 1
ATOM 695 O O . ALA A 1 87 ? -4.396 6.465 -5.404 1.00 98.25 87 ALA A O 1
ATOM 696 N N . THR A 1 88 ? -5.793 8.216 -5.226 1.00 98.19 88 THR A N 1
ATOM 697 C CA . THR A 1 88 ? -5.966 8.436 -6.668 1.00 98.19 88 THR A CA 1
ATOM 698 C C . THR A 1 88 ? -4.637 8.669 -7.373 1.00 98.19 88 THR A C 1
ATOM 700 O O . THR A 1 88 ? -4.336 8.015 -8.376 1.00 98.19 88 THR A O 1
ATOM 703 N N . LYS A 1 89 ? -3.789 9.546 -6.827 1.00 98.38 89 LYS A N 1
ATOM 704 C CA . LYS A 1 89 ? -2.447 9.780 -7.375 1.00 98.38 89 LYS A CA 1
ATOM 705 C C . LYS A 1 89 ? -1.607 8.498 -7.381 1.00 98.38 89 LYS A C 1
ATOM 707 O O . LYS A 1 89 ? -0.889 8.236 -8.344 1.00 98.38 89 LYS A O 1
ATOM 712 N N . THR A 1 90 ? -1.716 7.691 -6.330 1.00 98.50 90 THR A N 1
ATOM 713 C CA . THR A 1 90 ? -0.943 6.455 -6.165 1.00 98.50 90 THR A CA 1
ATOM 714 C C . THR A 1 90 ? -1.363 5.378 -7.167 1.00 98.50 90 THR A C 1
ATOM 716 O O . THR A 1 90 ? -0.507 4.818 -7.851 1.00 98.50 90 THR A O 1
ATOM 719 N N . TYR A 1 91 ? -2.664 5.131 -7.334 1.00 98.75 91 TYR A N 1
ATOM 720 C CA . TYR A 1 91 ? -3.153 4.201 -8.356 1.00 98.75 91 TYR A CA 1
ATOM 721 C C . TYR A 1 91 ? -2.851 4.687 -9.773 1.00 98.75 91 TYR A C 1
ATOM 723 O O . TYR A 1 91 ? -2.453 3.895 -10.619 1.00 98.75 91 TYR A O 1
ATOM 731 N N . THR A 1 92 ? -2.970 5.991 -10.034 1.00 98.62 92 THR A N 1
ATOM 732 C CA . THR A 1 92 ? -2.614 6.566 -11.342 1.00 98.62 92 THR A CA 1
ATOM 733 C C . THR A 1 92 ? -1.144 6.314 -11.666 1.00 98.62 92 THR A C 1
ATOM 735 O O . THR A 1 92 ? -0.803 5.931 -12.785 1.00 98.62 92 THR A O 1
ATOM 738 N N . ARG A 1 93 ? -0.266 6.466 -10.668 1.00 98.19 93 ARG A N 1
ATOM 739 C CA . ARG A 1 93 ? 1.156 6.153 -10.803 1.00 98.19 93 ARG A CA 1
ATOM 740 C C . ARG A 1 93 ? 1.387 4.674 -11.120 1.00 98.19 93 ARG A C 1
ATOM 742 O O . ARG A 1 93 ? 2.183 4.388 -12.004 1.00 98.19 93 ARG A O 1
ATOM 749 N N . LEU A 1 94 ? 0.666 3.754 -10.473 1.00 98.31 94 LEU A N 1
ATOM 750 C CA . LEU A 1 94 ? 0.717 2.326 -10.810 1.00 98.31 94 LEU A CA 1
ATOM 751 C C . LEU A 1 94 ? 0.349 2.082 -12.272 1.00 98.31 94 LEU A C 1
ATOM 753 O O . LEU A 1 94 ? 1.101 1.420 -12.975 1.00 98.31 94 LEU A O 1
ATOM 757 N N . LEU A 1 95 ? -0.767 2.641 -12.739 1.00 98.44 95 LEU A N 1
ATOM 758 C CA . LEU A 1 95 ? -1.234 2.453 -14.117 1.00 98.44 95 LEU A CA 1
ATOM 759 C C . LEU A 1 95 ? -0.294 3.070 -15.157 1.00 98.44 95 LEU A C 1
ATOM 761 O O . LEU A 1 95 ? -0.231 2.593 -16.284 1.00 98.44 95 LEU A O 1
ATOM 765 N N . THR A 1 96 ? 0.425 4.127 -14.780 1.00 98.00 96 THR A N 1
ATOM 766 C CA . THR A 1 96 ? 1.365 4.821 -15.670 1.00 98.00 96 THR A CA 1
ATOM 767 C C . THR A 1 96 ? 2.715 4.109 -15.727 1.00 98.00 96 THR A C 1
ATOM 769 O O . THR A 1 96 ? 3.263 3.921 -16.807 1.00 98.00 96 THR A O 1
ATOM 772 N N . GLU A 1 97 ? 3.267 3.724 -14.573 1.00 95.94 97 GLU A N 1
ATOM 773 C CA . GLU A 1 97 ? 4.597 3.107 -14.479 1.00 95.94 97 GLU A CA 1
ATOM 774 C C . GLU A 1 97 ? 4.559 1.591 -14.745 1.00 95.94 97 GLU A C 1
ATOM 776 O O . GLU A 1 97 ? 5.534 1.032 -15.241 1.00 95.94 97 GLU A O 1
ATOM 781 N N . TYR A 1 98 ? 3.443 0.923 -14.429 1.00 96.56 98 TYR A N 1
ATOM 782 C CA . TYR A 1 98 ? 3.300 -0.539 -14.452 1.00 96.56 98 TYR A CA 1
ATOM 783 C C . TYR A 1 98 ? 1.955 -1.005 -15.056 1.00 96.56 98 TYR A C 1
ATOM 785 O O . TYR A 1 98 ? 1.214 -1.750 -14.396 1.00 96.56 98 TYR A O 1
ATOM 793 N N . PRO A 1 99 ? 1.628 -0.603 -16.301 1.00 97.19 99 PRO A N 1
ATOM 794 C CA . PRO A 1 99 ? 0.342 -0.913 -16.935 1.00 97.19 99 PRO A CA 1
ATOM 795 C C . PRO A 1 99 ? 0.086 -2.418 -17.100 1.00 97.19 99 PRO A C 1
ATOM 797 O O . PRO A 1 99 ? -1.051 -2.852 -16.970 1.00 97.19 99 PRO A O 1
ATOM 800 N N . ASP A 1 100 ? 1.134 -3.222 -17.302 1.00 95.94 100 ASP A N 1
ATOM 801 C CA . ASP A 1 100 ? 1.022 -4.677 -17.500 1.00 95.94 100 ASP A CA 1
ATOM 802 C C . ASP A 1 100 ? 1.078 -5.478 -16.183 1.00 95.94 100 ASP A C 1
ATOM 804 O O . ASP A 1 100 ? 1.199 -6.707 -16.179 1.00 95.94 100 ASP A O 1
ATOM 808 N N . SER A 1 101 ? 1.061 -4.798 -15.032 1.00 96.75 101 SER A N 1
ATOM 809 C CA . SER A 1 101 ? 1.129 -5.480 -13.740 1.00 96.75 101 SER A CA 1
ATOM 810 C C . SER A 1 101 ? -0.186 -6.202 -13.402 1.00 96.75 101 SER A C 1
ATOM 812 O O . SER A 1 101 ? -1.262 -5.718 -13.753 1.00 96.75 101 SER A O 1
ATOM 814 N N . PRO A 1 102 ? -0.147 -7.301 -12.618 1.00 97.19 102 PRO A N 1
ATOM 815 C CA . PRO A 1 102 ? -1.359 -8.014 -12.190 1.00 97.19 102 PRO A CA 1
ATOM 816 C C . PRO A 1 102 ? -2.364 -7.168 -11.393 1.00 97.19 102 PRO A C 1
ATOM 818 O O . PRO A 1 102 ? -3.497 -7.594 -11.181 1.00 97.19 102 PRO A O 1
ATOM 821 N N . TRP A 1 103 ? -1.950 -5.993 -10.911 1.00 98.44 103 TRP A N 1
ATOM 822 C CA . TRP A 1 103 ? -2.777 -5.095 -10.105 1.00 98.44 103 TRP A CA 1
ATOM 823 C C . TRP A 1 103 ? -3.350 -3.924 -10.899 1.00 98.44 103 TRP A C 1
ATOM 825 O O . TRP A 1 103 ? -4.129 -3.162 -10.332 1.00 98.44 103 TRP A O 1
ATOM 835 N N . ALA A 1 104 ? -3.003 -3.769 -12.181 1.00 98.38 104 ALA A N 1
ATOM 836 C CA . ALA A 1 104 ? -3.448 -2.640 -12.992 1.00 98.38 104 ALA A CA 1
ATOM 837 C C . ALA A 1 104 ? -4.979 -2.590 -13.111 1.00 98.38 104 ALA A C 1
ATOM 839 O O . ALA A 1 104 ? -5.597 -1.600 -12.723 1.00 98.38 104 ALA A O 1
ATOM 840 N N . ASP A 1 105 ? -5.619 -3.683 -13.527 1.00 98.38 105 ASP A N 1
ATOM 841 C CA . ASP A 1 105 ? -7.078 -3.712 -13.693 1.00 98.38 105 ASP A CA 1
ATOM 842 C C . ASP A 1 105 ? -7.828 -3.413 -12.388 1.00 98.38 105 ASP A C 1
ATOM 844 O O . ASP A 1 105 ? -8.813 -2.665 -12.371 1.00 98.38 105 ASP A O 1
ATOM 848 N N . ILE A 1 106 ? -7.330 -3.950 -11.270 1.00 98.12 106 ILE A N 1
ATOM 849 C CA . ILE A 1 106 ? -7.940 -3.741 -9.955 1.00 98.12 106 ILE A CA 1
ATOM 850 C C . ILE A 1 106 ? -7.685 -2.307 -9.471 1.00 98.12 106 ILE A C 1
ATOM 852 O O . ILE A 1 106 ? -8.608 -1.675 -8.963 1.00 98.12 106 ILE A O 1
ATOM 856 N N . ALA A 1 107 ? -6.493 -1.742 -9.683 1.00 98.56 107 ALA A N 1
ATOM 857 C CA . ALA A 1 107 ? -6.198 -0.340 -9.383 1.00 98.56 107 ALA A CA 1
ATOM 858 C C . ALA A 1 107 ? -7.095 0.618 -10.187 1.00 98.56 107 ALA A C 1
ATOM 860 O O . ALA A 1 107 ? -7.637 1.575 -9.634 1.00 98.56 107 ALA A O 1
ATOM 861 N N . ALA A 1 108 ? -7.328 0.330 -11.471 1.00 98.56 108 ALA A N 1
ATOM 862 C CA . ALA A 1 108 ? -8.252 1.096 -12.302 1.00 98.56 108 ALA A CA 1
ATOM 863 C C . ALA A 1 108 ? -9.699 1.007 -11.787 1.00 98.56 108 ALA A C 1
ATOM 865 O O . ALA A 1 108 ? -10.431 1.997 -11.818 1.00 98.56 108 ALA A O 1
ATOM 866 N N . ALA A 1 109 ? -10.120 -0.155 -11.280 1.00 98.25 109 ALA A N 1
ATOM 867 C CA . ALA A 1 109 ? -11.419 -0.299 -10.628 1.00 98.25 109 ALA A CA 1
ATOM 868 C C . ALA A 1 109 ? -11.514 0.520 -9.330 1.00 98.25 109 ALA A C 1
ATOM 870 O O . ALA A 1 109 ? -12.524 1.190 -9.120 1.00 98.25 109 ALA A O 1
ATOM 871 N N . GLN A 1 110 ? -10.464 0.529 -8.500 1.00 98.06 110 GLN A N 1
ATOM 872 C CA . GLN A 1 110 ? -10.413 1.352 -7.284 1.00 98.06 110 GLN A CA 1
ATOM 873 C C . GLN A 1 110 ? -10.500 2.850 -7.602 1.00 98.06 110 GLN A C 1
ATOM 875 O O . GLN A 1 110 ? -11.216 3.573 -6.916 1.00 98.06 110 GLN A O 1
ATOM 880 N N . LEU A 1 111 ? -9.839 3.316 -8.666 1.00 96.94 111 LEU A N 1
ATOM 881 C CA . LEU A 1 111 ? -9.947 4.706 -9.124 1.00 96.94 111 LEU A CA 1
ATOM 882 C C . LEU A 1 111 ? -11.376 5.095 -9.489 1.00 96.94 111 LEU A C 1
ATOM 884 O O . LEU A 1 111 ? -11.866 6.122 -9.026 1.00 96.94 111 LEU A O 1
ATOM 888 N N . ARG A 1 112 ? -12.058 4.261 -10.283 1.00 96.19 112 ARG A N 1
ATOM 889 C CA . ARG A 1 112 ? -13.466 4.496 -10.638 1.00 96.19 112 ARG A CA 1
ATOM 890 C C . ARG A 1 112 ? -14.357 4.531 -9.401 1.00 96.19 112 ARG A C 1
ATOM 892 O O . ARG A 1 112 ? -15.278 5.336 -9.339 1.00 96.19 112 ARG A O 1
ATOM 899 N N . LEU A 1 113 ? -14.075 3.675 -8.420 1.00 94.94 113 LEU A N 1
ATOM 900 C CA . LEU A 1 113 ? -14.823 3.642 -7.171 1.00 94.94 113 LEU A CA 1
ATOM 901 C C . LEU A 1 113 ? -14.623 4.929 -6.360 1.00 94.94 113 LEU A C 1
ATOM 903 O O . LEU A 1 113 ? -15.602 5.499 -5.891 1.00 94.94 113 LEU A O 1
ATOM 907 N N . ILE A 1 114 ? -13.382 5.411 -6.228 1.00 94.69 114 ILE A N 1
ATOM 908 C CA . ILE A 1 114 ? -13.084 6.682 -5.551 1.00 94.69 114 ILE A CA 1
ATOM 909 C C . ILE A 1 114 ? -13.801 7.847 -6.244 1.00 94.69 114 ILE A C 1
ATOM 911 O O . ILE A 1 114 ? -14.451 8.638 -5.566 1.00 94.69 114 ILE A O 1
ATOM 915 N N . ASP A 1 115 ? -13.713 7.938 -7.574 1.00 92.44 115 ASP A N 1
ATOM 916 C CA . ASP A 1 115 ? -14.381 8.989 -8.355 1.00 92.44 115 ASP A CA 1
ATOM 917 C C . ASP A 1 115 ? -15.898 8.985 -8.120 1.00 92.44 115 ASP A C 1
ATOM 919 O O . ASP A 1 115 ? -16.490 10.017 -7.804 1.00 92.44 115 ASP A O 1
ATOM 923 N N . TRP A 1 116 ? -16.509 7.798 -8.157 1.00 89.50 116 TRP A N 1
ATOM 924 C CA . TRP A 1 116 ? -17.927 7.627 -7.865 1.00 89.50 116 TRP A CA 1
ATOM 925 C C . TRP A 1 116 ? -18.299 8.086 -6.448 1.00 89.50 116 TRP A C 1
ATOM 927 O O . TRP A 1 116 ? -19.250 8.847 -6.283 1.00 89.50 116 TRP A O 1
ATOM 937 N N . TYR A 1 117 ? -17.529 7.698 -5.423 1.00 87.19 117 TYR A N 1
ATOM 938 C CA . TYR A 1 117 ? -17.782 8.124 -4.041 1.00 87.19 117 TYR A CA 1
ATOM 939 C C . TYR A 1 117 ? -17.667 9.637 -3.845 1.00 87.19 117 TYR A C 1
ATOM 941 O O . TYR A 1 117 ? -18.447 10.208 -3.080 1.00 87.19 117 TYR A O 1
ATOM 949 N N . LEU A 1 118 ? -16.700 10.273 -4.510 1.00 85.62 118 LEU A N 1
ATOM 950 C CA . LEU A 1 118 ? -16.484 11.717 -4.424 1.00 85.62 118 LEU A CA 1
ATOM 951 C C . LEU A 1 118 ? -17.564 12.511 -5.164 1.00 85.62 118 LEU A C 1
ATOM 953 O O . LEU A 1 118 ? -17.899 13.614 -4.740 1.00 85.62 118 LEU A O 1
ATOM 957 N N . LYS A 1 119 ? -18.094 11.967 -6.262 1.00 87.38 119 LYS A N 1
ATOM 958 C CA . LYS A 1 119 ? -19.089 12.640 -7.097 1.00 87.38 119 LYS A CA 1
ATOM 959 C C . LYS A 1 119 ? -20.517 12.467 -6.588 1.00 87.38 119 LYS A C 1
ATOM 961 O O . LYS A 1 119 ? -21.256 13.444 -6.517 1.00 87.38 119 LYS A O 1
ATOM 966 N N . ASP A 1 120 ? -20.901 11.235 -6.267 1.00 80.19 120 ASP A N 1
ATOM 967 C CA . ASP A 1 120 ? -22.306 10.876 -6.050 1.00 80.19 120 ASP A CA 1
ATOM 968 C C . ASP A 1 120 ? -22.679 10.821 -4.556 1.00 80.19 120 ASP A C 1
ATOM 970 O O . ASP A 1 120 ? -23.846 10.635 -4.221 1.00 80.19 120 ASP A O 1
ATOM 974 N N . GLU A 1 121 ? -21.697 10.961 -3.652 1.00 73.50 121 GLU A N 1
ATOM 975 C CA . GLU A 1 121 ? -21.850 10.891 -2.188 1.00 73.50 121 GLU A CA 1
ATOM 976 C C . GLU A 1 121 ? -22.826 9.791 -1.697 1.00 73.50 121 GLU A C 1
ATOM 978 O O . GLU A 1 121 ? -23.655 10.037 -0.817 1.00 73.50 121 GLU A O 1
ATOM 983 N N . PRO A 1 122 ? -22.743 8.546 -2.204 1.00 70.12 122 PRO A N 1
ATOM 984 C CA . PRO A 1 122 ? -23.772 7.522 -1.992 1.00 70.12 122 PRO A CA 1
ATOM 985 C C . PRO A 1 122 ? -23.964 7.134 -0.517 1.00 70.12 122 PRO A C 1
ATOM 987 O O . PRO A 1 122 ? -25.028 6.656 -0.136 1.00 70.12 122 PRO A O 1
ATOM 990 N N . HIS A 1 123 ? -22.975 7.392 0.344 1.00 68.50 123 HIS A N 1
ATOM 991 C CA . HIS A 1 123 ? -23.097 7.225 1.795 1.00 68.50 123 HIS A CA 1
ATOM 992 C C . HIS A 1 123 ? -24.219 8.088 2.403 1.00 68.50 123 HIS A C 1
ATOM 994 O O . HIS A 1 123 ? -24.855 7.666 3.366 1.00 68.50 123 HIS A O 1
ATOM 1000 N N . LYS A 1 124 ? -24.516 9.257 1.817 1.00 68.00 124 LYS A N 1
ATOM 1001 C CA . LYS A 1 124 ? -25.629 10.117 2.249 1.00 68.00 124 LYS A CA 1
ATOM 1002 C C . LYS A 1 124 ? -26.993 9.501 1.951 1.00 68.00 124 LYS A C 1
ATOM 1004 O O . LYS A 1 124 ? -27.945 9.786 2.666 1.00 68.00 124 LYS A O 1
ATOM 1009 N N . LEU A 1 125 ? -27.084 8.661 0.918 1.00 66.50 125 LEU A N 1
ATOM 1010 C CA . LEU A 1 125 ? -28.318 7.959 0.555 1.00 66.50 125 LEU A CA 1
ATOM 1011 C C . LEU A 1 125 ? -28.614 6.789 1.500 1.00 66.50 125 LEU A C 1
ATOM 1013 O O . LEU A 1 125 ? -29.772 6.456 1.714 1.00 66.50 125 LEU A O 1
ATOM 1017 N N . VAL A 1 126 ? -27.573 6.163 2.057 1.00 66.69 126 VAL A N 1
ATOM 1018 C CA . VAL A 1 126 ? -27.723 5.059 3.017 1.00 66.69 126 VAL A CA 1
ATOM 1019 C C . VAL A 1 126 ? -28.075 5.601 4.403 1.00 66.69 126 VAL A C 1
ATOM 1021 O O . VAL A 1 126 ? -29.023 5.120 5.011 1.00 66.69 126 VAL A O 1
ATOM 1024 N N . ALA A 1 127 ? -27.394 6.658 4.859 1.00 63.97 127 ALA A N 1
ATOM 1025 C CA . ALA A 1 127 ? -27.690 7.290 6.148 1.00 63.97 127 ALA A CA 1
ATOM 1026 C C . ALA A 1 127 ? -29.130 7.835 6.220 1.00 63.97 127 ALA A C 1
ATOM 1028 O O . ALA A 1 127 ? -29.810 7.665 7.226 1.00 63.97 127 ALA A O 1
ATOM 1029 N N . SER A 1 128 ? -29.631 8.434 5.134 1.00 59.88 128 SER A N 1
ATOM 1030 C CA . SER A 1 128 ? -31.011 8.930 5.090 1.00 59.88 128 SER A CA 1
ATOM 1031 C C . SER A 1 128 ? -32.066 7.819 5.056 1.00 59.88 128 SER A C 1
ATOM 1033 O O . SER A 1 128 ? -33.199 8.056 5.468 1.00 59.88 128 SER A O 1
ATOM 1035 N N . ALA A 1 129 ? -31.715 6.621 4.578 1.00 59.94 129 ALA A N 1
ATOM 1036 C CA . ALA A 1 129 ? -32.596 5.457 4.592 1.00 59.94 129 ALA A CA 1
ATOM 1037 C C . ALA A 1 129 ? -32.664 4.810 5.986 1.00 59.94 129 ALA A C 1
ATOM 1039 O O . ALA A 1 129 ? -33.748 4.435 6.421 1.00 59.94 129 ALA A O 1
ATOM 1040 N N . GLU A 1 130 ? -31.541 4.740 6.707 1.00 62.75 130 GLU A N 1
ATOM 1041 C CA . GLU A 1 130 ? -31.492 4.228 8.087 1.00 62.75 130 GLU A CA 1
ATOM 1042 C C . GLU A 1 130 ? -32.251 5.147 9.064 1.00 62.75 130 GLU A C 1
ATOM 1044 O O . GLU A 1 130 ? -33.034 4.670 9.881 1.00 62.75 130 GLU A O 1
ATOM 1049 N N . GLU A 1 131 ? -32.123 6.472 8.923 1.00 59.78 131 GLU A N 1
ATOM 1050 C CA . GLU A 1 131 ? -32.882 7.447 9.729 1.00 59.78 131 GLU A CA 1
ATOM 1051 C C . GLU A 1 131 ? -34.396 7.456 9.435 1.00 59.78 131 GLU A C 1
ATOM 1053 O O . GLU A 1 131 ? -35.188 7.930 10.255 1.00 59.78 131 GLU A O 1
ATOM 1058 N N . ALA A 1 132 ? -34.810 6.983 8.255 1.00 58.78 132 ALA A N 1
ATOM 1059 C CA . ALA A 1 132 ? -36.216 6.891 7.868 1.00 58.78 132 ALA A CA 1
ATOM 1060 C C . ALA A 1 132 ? -36.901 5.621 8.401 1.00 58.78 132 ALA A C 1
ATOM 1062 O O . ALA A 1 132 ? -38.104 5.663 8.638 1.00 58.78 132 ALA A O 1
ATOM 1063 N N . ASP A 1 133 ? -36.151 4.536 8.621 1.00 56.62 133 ASP A N 1
ATOM 1064 C CA . ASP A 1 133 ? -36.655 3.282 9.205 1.00 56.62 133 ASP A CA 1
ATOM 1065 C C . ASP A 1 133 ? -36.774 3.343 10.746 1.00 56.62 133 ASP A C 1
ATOM 1067 O O . ASP A 1 133 ? -37.480 2.534 11.347 1.00 56.62 133 ASP A O 1
ATOM 1071 N N . GLU A 1 134 ? -36.119 4.310 11.402 1.00 55.00 134 GLU A N 1
ATOM 1072 C CA . GLU A 1 134 ? -36.199 4.533 12.859 1.00 55.00 134 GLU A CA 1
ATOM 1073 C C . GLU A 1 134 ? -37.326 5.498 13.304 1.00 55.00 134 GLU A C 1
ATOM 1075 O O . GLU A 1 134 ? -37.464 5.764 14.503 1.00 55.00 134 GLU A O 1
ATOM 1080 N N . LYS A 1 135 ? -38.150 6.018 12.380 1.00 50.31 135 LYS A N 1
ATOM 1081 C CA . LYS A 1 135 ? -39.302 6.902 12.669 1.00 50.31 135 LYS A CA 1
ATOM 1082 C C . LYS A 1 135 ? -40.647 6.231 12.423 1.00 50.31 135 LYS A C 1
ATOM 1084 O O . LYS A 1 135 ? -41.557 6.480 13.248 1.00 50.31 135 LYS A O 1
#

pLDDT: mean 88.59, std 13.34, range [48.69, 98.75]